Protein AF-A0A2J8MJU6-F1 (afdb_monomer_lite)

pLDDT: mean 70.84, std 15.96, range [36.28, 94.56]

Radius of gyration: 21.39 Å; chains: 1; bounding box: 43×56×55 Å

Structure (mmCIF, N/CA/C/O backbone):
data_AF-A0A2J8MJU6-F1
#
_entry.id   AF-A0A2J8MJU6-F1
#
loop_
_atom_site.group_PDB
_atom_site.id
_atom_site.type_symbol
_atom_site.label_atom_id
_atom_site.label_alt_id
_atom_site.label_comp_id
_atom_site.label_asym_id
_atom_site.label_entity_id
_atom_site.label_seq_id
_atom_site.pdbx_PDB_ins_code
_atom_site.Cartn_x
_atom_site.Cartn_y
_atom_site.Cartn_z
_atom_site.occupancy
_atom_site.B_iso_or_equiv
_atom_site.auth_seq_id
_atom_site.auth_comp_id
_atom_site.auth_asym_id
_atom_site.auth_atom_id
_atom_site.pdbx_PDB_model_num
ATOM 1 N N . MET A 1 1 ? -19.874 43.495 10.598 1.00 48.12 1 MET A N 1
ATOM 2 C CA . MET A 1 1 ? -19.156 42.329 11.154 1.00 48.12 1 MET A CA 1
ATOM 3 C C . MET A 1 1 ? -20.142 41.296 11.714 1.00 48.12 1 MET A C 1
ATOM 5 O O . MET A 1 1 ? -19.856 40.698 12.728 1.00 48.12 1 MET A O 1
ATOM 9 N N . ALA A 1 2 ? -21.301 41.103 11.069 1.00 50.81 2 ALA A N 1
ATOM 10 C CA . ALA A 1 2 ? -22.334 40.151 11.506 1.00 50.81 2 ALA A CA 1
ATOM 11 C C . ALA A 1 2 ? -22.691 39.130 10.406 1.00 50.81 2 ALA A C 1
ATOM 13 O O . ALA A 1 2 ? -23.492 38.241 10.630 1.00 50.81 2 ALA A O 1
ATOM 14 N N . LEU A 1 3 ? -22.074 39.250 9.221 1.00 43.31 3 LEU A N 1
ATOM 15 C CA . LEU A 1 3 ? -22.291 38.355 8.076 1.00 43.31 3 LEU A CA 1
ATOM 16 C C . LEU A 1 3 ? -21.221 37.252 7.948 1.00 43.31 3 LEU A C 1
ATOM 18 O O . LEU A 1 3 ? -21.239 36.502 6.985 1.00 43.31 3 LEU A O 1
ATOM 22 N N . PHE A 1 4 ? -20.269 37.184 8.888 1.00 48.53 4 PHE A N 1
ATOM 23 C CA . PHE A 1 4 ? -19.190 36.182 8.900 1.00 48.53 4 PHE A CA 1
ATOM 24 C C . PHE A 1 4 ? -19.371 35.104 9.981 1.00 48.53 4 PHE A C 1
ATOM 26 O O . PHE A 1 4 ? -18.695 34.083 9.922 1.00 48.53 4 PHE A O 1
ATOM 33 N N . GLU A 1 5 ? -20.268 35.308 10.953 1.00 48.75 5 GLU A N 1
ATOM 34 C CA . GLU A 1 5 ? -20.547 34.308 11.996 1.00 48.75 5 GLU A CA 1
ATOM 35 C C . GLU A 1 5 ? -21.596 33.274 11.553 1.00 48.75 5 GLU A C 1
ATOM 37 O O . GLU A 1 5 ? -21.477 32.116 11.934 1.00 48.75 5 GLU A O 1
ATOM 42 N N . GLU A 1 6 ? -22.545 33.627 10.675 1.00 47.84 6 GLU A N 1
ATOM 43 C CA . GLU A 1 6 ? -23.557 32.670 10.179 1.00 47.84 6 GLU A CA 1
ATOM 44 C C . GLU A 1 6 ? -23.009 31.635 9.174 1.00 47.84 6 GLU A C 1
ATOM 46 O O . GLU A 1 6 ? -23.563 30.544 9.048 1.00 47.84 6 GLU A O 1
ATOM 51 N N . GLU A 1 7 ? -21.891 31.905 8.489 1.00 50.62 7 GLU A N 1
ATOM 52 C CA . GLU A 1 7 ? -21.306 30.927 7.552 1.00 50.62 7 GLU A CA 1
ATOM 53 C C . GLU A 1 7 ? -20.513 29.821 8.279 1.00 50.62 7 GLU A C 1
ATOM 55 O O . GLU A 1 7 ? -20.363 28.709 7.769 1.00 50.62 7 GLU A O 1
ATOM 60 N N . MET A 1 8 ? -20.058 30.076 9.512 1.00 49.38 8 MET A N 1
ATOM 61 C CA . MET A 1 8 ? -19.239 29.128 10.279 1.00 49.38 8 MET A CA 1
ATOM 62 C C . MET A 1 8 ? -20.047 27.946 10.836 1.00 49.38 8 MET A C 1
ATOM 64 O O . MET A 1 8 ? -19.495 26.862 11.027 1.00 49.38 8 MET A O 1
ATOM 68 N N . ASP A 1 9 ? -21.357 28.126 11.022 1.00 47.75 9 ASP A N 1
ATOM 69 C CA . ASP A 1 9 ? -22.283 27.069 11.450 1.00 47.75 9 ASP A CA 1
ATOM 70 C C . ASP A 1 9 ? -22.683 26.120 10.301 1.00 47.75 9 ASP A C 1
ATOM 72 O O . ASP A 1 9 ? -23.177 25.015 10.530 1.00 47.75 9 ASP A O 1
ATOM 76 N N . THR A 1 10 ? -22.415 26.496 9.044 1.00 51.66 10 THR A N 1
ATOM 77 C CA . THR A 1 10 ? -22.889 25.745 7.866 1.00 51.66 10 THR A CA 1
ATOM 78 C C . THR A 1 10 ? -21.912 24.649 7.409 1.00 51.66 10 THR A C 1
ATOM 80 O O . THR A 1 10 ? -22.289 23.759 6.645 1.00 51.66 10 THR A O 1
ATOM 83 N N . SER A 1 11 ? -20.668 24.619 7.907 1.00 51.12 11 SER A N 1
ATOM 84 C CA . SER A 1 11 ? -19.671 23.616 7.491 1.00 51.12 11 SER A CA 1
ATOM 85 C C . SER A 1 11 ? -19.048 22.792 8.635 1.00 51.12 11 SER A C 1
ATOM 87 O O . SER A 1 11 ? -17.819 22.686 8.709 1.00 51.12 11 SER A O 1
ATOM 89 N N . PRO A 1 12 ? -19.840 22.110 9.490 1.00 54.78 12 PRO A N 1
ATOM 90 C CA . PRO A 1 12 ? -19.310 21.202 10.521 1.00 54.78 12 PRO A CA 1
ATOM 91 C C . PRO A 1 12 ? -18.475 20.051 9.926 1.00 54.78 12 PRO A C 1
ATOM 93 O O . PRO A 1 12 ? -17.580 19.499 10.575 1.00 54.78 12 PRO A O 1
ATOM 96 N N . MET A 1 13 ? -18.727 19.718 8.655 1.00 57.03 13 MET A N 1
ATOM 97 C CA . MET A 1 13 ? -17.989 18.708 7.900 1.00 57.03 13 MET A CA 1
ATOM 98 C C . MET A 1 13 ? -16.551 19.150 7.591 1.00 57.03 13 MET A C 1
ATOM 100 O O . MET A 1 13 ? -15.635 18.340 7.695 1.00 57.03 13 MET A O 1
ATOM 104 N N . VAL A 1 14 ? -16.324 20.429 7.275 1.00 57.41 14 VAL A N 1
ATOM 105 C CA . VAL A 1 14 ? -14.986 20.941 6.928 1.00 57.41 14 VAL A CA 1
ATOM 106 C C . VAL A 1 14 ? -14.124 21.073 8.180 1.00 57.41 14 VAL A C 1
ATOM 108 O O . VAL A 1 14 ? -12.959 20.689 8.153 1.00 57.41 14 VAL A O 1
ATOM 111 N N . SER A 1 15 ? -14.703 21.496 9.306 1.00 56.75 15 SER A N 1
ATOM 112 C CA . SER A 1 15 ? -14.003 21.558 10.595 1.00 56.75 15 SER A CA 1
ATOM 113 C C . SER A 1 15 ? -13.612 20.170 11.106 1.00 56.75 15 SER A C 1
ATOM 115 O O . SER A 1 15 ? -12.486 19.983 11.550 1.00 56.75 15 SER A O 1
ATOM 117 N N . SER A 1 16 ? -14.481 19.164 10.962 1.00 61.88 16 SER A N 1
ATOM 118 C CA . SER A 1 16 ? -14.159 17.775 11.333 1.00 61.88 16 SER A CA 1
ATOM 119 C C . SER A 1 16 ? -13.069 17.167 10.444 1.00 61.88 16 SER A C 1
ATOM 121 O O . SER A 1 16 ? -12.217 16.423 10.929 1.00 61.88 16 SER A O 1
ATOM 123 N N . LEU A 1 17 ? -13.058 17.507 9.150 1.00 60.28 17 LEU A N 1
ATOM 124 C CA . LEU A 1 17 ? -12.008 17.089 8.220 1.00 60.28 17 LEU A CA 1
ATOM 125 C C . LEU A 1 17 ? -10.686 17.810 8.492 1.00 60.28 17 LEU A C 1
ATOM 127 O O . LEU A 1 17 ? -9.650 17.156 8.507 1.00 60.28 17 LEU A O 1
ATOM 131 N N . LEU A 1 18 ? -10.709 19.117 8.767 1.00 64.12 18 LEU A N 1
ATOM 132 C CA . LEU A 1 18 ? -9.526 19.895 9.142 1.00 64.12 18 LEU A CA 1
ATOM 133 C C . LEU A 1 18 ? -8.959 19.452 10.490 1.00 64.12 18 LEU A C 1
ATOM 135 O O . LEU A 1 18 ? -7.751 19.303 10.603 1.00 64.12 18 LEU A O 1
ATOM 139 N N . SER A 1 19 ? -9.796 19.170 11.491 1.00 64.19 19 SER A N 1
ATOM 140 C CA . SER A 1 19 ? -9.352 18.584 12.760 1.00 64.19 19 SER A CA 1
ATOM 141 C C . SER A 1 19 ? -8.827 17.157 12.585 1.00 64.19 19 SER A C 1
ATOM 143 O O . SER A 1 19 ? -7.854 16.796 13.243 1.00 64.19 19 SER A O 1
ATOM 145 N N . GLY A 1 20 ? -9.418 16.360 11.685 1.00 63.16 20 GLY A N 1
ATOM 146 C CA . GLY A 1 20 ? -8.935 15.021 11.331 1.00 63.16 20 GLY A CA 1
ATOM 147 C C . GLY A 1 20 ? -7.604 15.033 10.571 1.00 63.16 20 GLY A C 1
ATOM 148 O O . GLY A 1 20 ? -6.758 14.179 10.811 1.00 63.16 20 GLY A O 1
ATOM 149 N N . LEU A 1 21 ? -7.392 16.033 9.713 1.00 63.22 21 LEU A N 1
ATOM 150 C CA . LEU A 1 21 ? -6.124 16.304 9.032 1.00 63.22 21 LEU A CA 1
ATOM 151 C C . LEU A 1 21 ? -5.071 16.858 10.002 1.00 63.22 21 LEU A C 1
ATOM 153 O O . LEU A 1 21 ? -3.920 16.442 9.955 1.00 63.22 21 LEU A O 1
ATOM 157 N N . ALA A 1 22 ? -5.460 17.764 10.902 1.00 65.38 22 ALA A N 1
ATOM 158 C CA . ALA A 1 22 ? -4.567 18.370 11.889 1.00 65.38 22 ALA A CA 1
ATOM 159 C C . ALA A 1 22 ? -4.108 17.375 12.966 1.00 65.38 22 ALA A C 1
ATOM 161 O O . ALA A 1 22 ? -3.005 17.512 13.484 1.00 65.38 22 ALA A O 1
ATOM 162 N N . ASN A 1 23 ? -4.926 16.366 13.286 1.00 65.12 23 ASN A N 1
ATOM 163 C CA . ASN A 1 23 ? -4.555 15.263 14.178 1.00 65.12 23 ASN A CA 1
ATOM 164 C C . ASN A 1 23 ? -4.034 14.023 13.438 1.00 65.12 23 ASN A C 1
ATOM 166 O O . ASN A 1 23 ? -3.917 12.972 14.057 1.00 65.12 23 ASN A O 1
ATOM 170 N N . TYR A 1 24 ? -3.723 14.093 12.142 1.00 65.31 24 TYR A N 1
ATOM 171 C CA . TYR A 1 24 ? -3.151 12.951 11.432 1.00 65.31 24 TYR A CA 1
ATOM 172 C C . TYR A 1 24 ? -1.766 12.609 12.004 1.00 65.31 24 TYR A C 1
ATOM 174 O O . TYR A 1 24 ? -0.820 13.386 11.871 1.00 65.31 24 TYR A O 1
ATOM 182 N N . THR A 1 25 ? -1.642 11.439 12.633 1.00 68.38 25 THR A N 1
ATOM 183 C CA . THR A 1 25 ? -0.363 10.917 13.125 1.00 68.38 25 THR A CA 1
ATOM 184 C C . THR A 1 25 ? -0.047 9.598 12.432 1.00 68.38 25 THR A C 1
ATOM 186 O O . THR A 1 25 ? -0.901 8.724 12.310 1.00 68.38 25 THR A O 1
ATOM 189 N N . ASN A 1 26 ? 1.187 9.466 11.951 1.00 68.50 26 ASN A N 1
ATOM 190 C CA . ASN A 1 26 ? 1.702 8.254 11.304 1.00 68.50 26 ASN A CA 1
ATOM 191 C C . ASN A 1 26 ? 2.610 7.446 12.247 1.00 68.50 26 ASN A C 1
ATOM 193 O O . ASN A 1 26 ? 3.241 6.479 11.832 1.00 68.50 26 ASN A O 1
ATOM 197 N N . LEU A 1 27 ? 2.755 7.887 13.5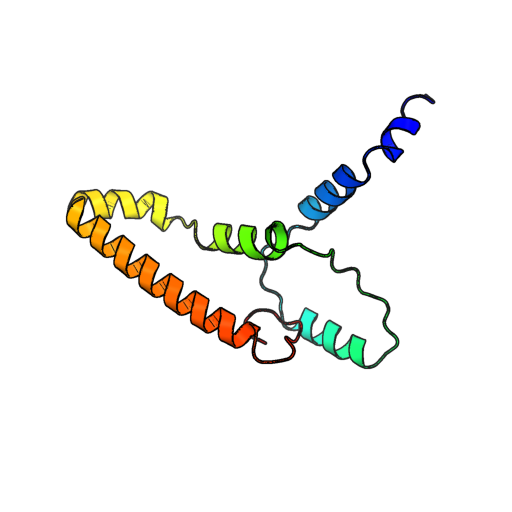01 1.00 74.12 27 LEU A N 1
ATOM 198 C CA . LEU A 1 27 ? 3.650 7.235 14.447 1.00 74.12 27 LEU A CA 1
ATOM 199 C C . LEU A 1 27 ? 3.038 5.924 14.956 1.00 74.12 27 LEU A C 1
ATOM 201 O O . LEU A 1 27 ? 1.830 5.866 15.191 1.00 74.12 27 LEU A O 1
ATOM 205 N N . PRO A 1 28 ? 3.863 4.881 15.153 1.00 64.81 28 PRO A N 1
ATOM 206 C CA . PRO A 1 28 ? 3.404 3.645 15.761 1.00 64.81 28 PRO A CA 1
ATOM 207 C C . PRO A 1 28 ? 2.909 3.919 17.181 1.00 64.81 28 PRO A C 1
ATOM 209 O O . PRO A 1 28 ? 3.580 4.612 17.950 1.00 64.81 28 PRO A O 1
ATOM 212 N N . GLN A 1 29 ? 1.743 3.360 17.508 1.00 65.62 29 GLN A N 1
ATOM 213 C CA . GLN A 1 29 ? 1.208 3.451 18.859 1.00 65.62 29 GLN A CA 1
ATOM 214 C C . GLN A 1 29 ? 2.053 2.605 19.818 1.00 65.62 29 GLN A C 1
ATOM 216 O O . GLN A 1 29 ? 2.455 1.492 19.475 1.00 65.62 29 GLN A O 1
ATOM 221 N N . GLY A 1 30 ? 2.394 3.171 20.977 1.00 65.56 30 GLY A N 1
ATOM 222 C CA . GLY A 1 30 ? 3.419 2.640 21.884 1.00 65.56 30 GLY A CA 1
ATOM 223 C C . GLY A 1 30 ? 2.890 2.155 23.235 1.00 65.56 30 GLY A C 1
ATOM 224 O O . GLY A 1 30 ? 1.710 2.280 23.551 1.00 65.56 30 GLY A O 1
ATOM 225 N N . SER A 1 31 ? 3.798 1.666 24.086 1.00 58.56 31 SER A N 1
ATOM 226 C CA . SER A 1 31 ? 3.485 1.143 25.429 1.00 58.56 31 SER A CA 1
ATOM 227 C C . SER A 1 31 ? 2.730 2.130 26.327 1.00 58.56 31 SER A C 1
ATOM 229 O O . SER A 1 31 ? 1.914 1.716 27.142 1.00 58.56 31 SER A O 1
ATOM 231 N N . ARG A 1 32 ? 2.950 3.440 26.144 1.00 62.12 32 ARG A N 1
ATOM 232 C CA . ARG A 1 32 ? 2.254 4.496 26.897 1.00 62.12 32 ARG A CA 1
ATOM 233 C C . ARG A 1 32 ? 0.754 4.538 26.605 1.00 62.12 32 ARG A C 1
ATOM 235 O O . ARG A 1 32 ? -0.023 4.762 27.522 1.00 62.12 32 ARG A O 1
ATOM 242 N N . GLU A 1 33 ? 0.355 4.303 25.357 1.00 67.06 33 GLU A N 1
ATOM 243 C CA . GLU A 1 33 ? -1.060 4.281 24.965 1.00 67.06 33 GLU A CA 1
ATOM 244 C C . GLU A 1 33 ? -1.742 2.987 25.424 1.00 67.06 33 GLU A C 1
ATOM 246 O O . GLU A 1 33 ? -2.913 3.016 25.798 1.00 67.06 33 GLU A O 1
ATOM 251 N N . HIS A 1 34 ? -0.988 1.882 25.481 1.00 61.69 34 HIS A N 1
ATOM 252 C CA . HIS A 1 34 ? -1.446 0.621 26.068 1.00 61.69 34 HIS A CA 1
ATOM 253 C C . HIS A 1 34 ? -1.659 0.730 27.583 1.00 61.69 34 HIS A C 1
ATOM 255 O O . HIS A 1 34 ? -2.697 0.304 28.084 1.00 61.69 34 HIS A O 1
ATOM 261 N N . GLU A 1 35 ? -0.737 1.366 28.316 1.00 61.03 35 GLU A N 1
ATOM 262 C CA . GLU A 1 35 ? -0.913 1.665 29.747 1.00 61.03 35 GLU A CA 1
ATOM 263 C C . GLU A 1 35 ? -2.101 2.606 30.009 1.00 61.03 35 GLU A C 1
ATOM 265 O O . GLU A 1 35 ? -2.865 2.390 30.950 1.00 61.03 35 GLU A O 1
ATOM 270 N N . GLU A 1 36 ? -2.302 3.638 29.181 1.00 65.12 36 GLU A N 1
ATOM 271 C CA . GLU A 1 36 ? -3.446 4.551 29.318 1.00 65.12 36 GLU A CA 1
ATOM 272 C C . GLU A 1 36 ? -4.789 3.873 29.006 1.00 65.12 36 GLU A C 1
ATOM 274 O O . GLU A 1 36 ? -5.790 4.180 29.663 1.00 65.12 36 GLU A O 1
ATOM 279 N N . ALA A 1 37 ? -4.822 2.939 28.051 1.00 63.09 37 ALA A N 1
ATOM 280 C CA . ALA A 1 37 ? -6.009 2.153 27.731 1.00 63.09 37 ALA A CA 1
ATOM 281 C C . ALA A 1 37 ? -6.358 1.147 28.839 1.00 63.09 37 ALA A C 1
ATOM 283 O O . ALA A 1 37 ? -7.514 1.096 29.259 1.00 63.09 37 ALA A O 1
ATOM 284 N N . GLU A 1 38 ? -5.366 0.423 29.366 1.00 60.19 38 GLU A N 1
ATOM 285 C CA . GLU A 1 38 ? -5.541 -0.538 30.464 1.00 60.19 38 GLU A CA 1
ATOM 286 C C . GLU A 1 38 ? -5.985 0.164 31.765 1.00 60.19 38 GLU A C 1
ATOM 288 O O . GLU A 1 38 ? -6.898 -0.290 32.457 1.00 60.19 38 GLU A O 1
ATOM 293 N N . ASN A 1 39 ? -5.433 1.348 32.064 1.00 59.66 39 ASN A N 1
ATOM 294 C CA . ASN A 1 39 ? -5.824 2.156 33.225 1.00 59.66 39 ASN A CA 1
ATOM 295 C C . ASN A 1 39 ? -7.261 2.722 33.109 1.00 59.66 39 ASN A C 1
ATOM 297 O O . ASN A 1 39 ? -7.951 2.898 34.117 1.00 59.66 39 ASN A O 1
ATOM 301 N N . ASN A 1 40 ? -7.758 2.982 31.890 1.00 56.41 40 ASN A N 1
ATOM 302 C CA . ASN A 1 40 ? -9.128 3.473 31.666 1.00 56.41 40 ASN A CA 1
ATOM 303 C C . ASN A 1 40 ? -10.197 2.379 31.862 1.00 56.41 40 ASN A C 1
ATOM 305 O O . ASN A 1 40 ? -11.348 2.693 32.177 1.00 56.41 40 ASN A O 1
ATOM 309 N N . GLU A 1 41 ? -9.841 1.096 31.733 1.00 53.88 41 GLU A N 1
ATOM 310 C CA . GLU A 1 41 ? -10.764 -0.017 31.998 1.00 53.88 41 GLU A CA 1
ATOM 311 C C . GLU A 1 41 ? -11.088 -0.185 33.497 1.00 53.88 41 GLU A C 1
ATOM 313 O O . GLU A 1 41 ? -12.176 -0.655 33.840 1.00 53.88 41 GLU A O 1
ATOM 318 N N . GLY A 1 42 ? -10.216 0.285 34.400 1.00 47.25 42 GLY A N 1
ATOM 319 C CA . GLY A 1 42 ? -10.403 0.215 35.858 1.00 47.25 42 GLY A CA 1
ATOM 320 C C . GLY A 1 42 ? -11.192 1.371 36.497 1.00 47.25 42 GLY A C 1
ATOM 321 O O . GLY A 1 42 ? -11.625 1.259 37.646 1.00 47.25 42 GLY A O 1
ATOM 322 N N . GLY A 1 43 ? -11.424 2.484 35.790 1.00 41.97 43 GLY A N 1
ATOM 323 C CA . GLY A 1 43 ? -12.009 3.694 36.378 1.00 41.97 43 GLY A CA 1
ATOM 324 C C . GLY A 1 43 ? -12.874 4.493 35.407 1.00 41.97 43 GLY A C 1
ATOM 325 O O . GLY A 1 43 ? -12.359 5.120 34.495 1.00 41.97 43 GLY A O 1
ATOM 326 N N . LYS A 1 44 ? -14.198 4.504 35.647 1.00 41.69 44 LYS A N 1
ATOM 327 C CA . LYS A 1 44 ? -15.229 5.392 35.055 1.00 41.69 44 LYS A CA 1
ATOM 328 C C . LYS A 1 44 ? -14.813 6.116 33.759 1.00 41.69 44 LYS A C 1
ATOM 330 O O . LYS A 1 44 ? -14.377 7.264 33.785 1.00 41.69 44 LYS A O 1
ATOM 335 N N . LYS A 1 45 ? -15.088 5.443 32.640 1.00 39.78 45 LYS A N 1
ATOM 336 C CA . 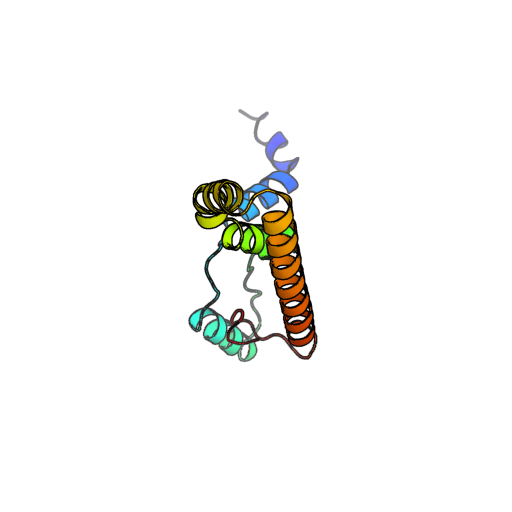LYS A 1 45 ? -15.036 5.903 31.244 1.00 39.78 45 LYS A CA 1
ATOM 337 C C . LYS A 1 45 ? -15.348 7.401 31.085 1.00 39.78 45 LYS A C 1
ATOM 339 O O . LYS A 1 45 ? -16.510 7.795 30.977 1.00 39.78 45 LYS A O 1
ATOM 344 N N . LYS A 1 46 ? -14.312 8.234 30.985 1.00 36.28 46 LYS A N 1
ATOM 345 C CA . LYS A 1 46 ? -14.372 9.408 30.107 1.00 36.28 46 LYS A CA 1
ATOM 346 C C . LYS A 1 46 ? -13.944 8.890 28.740 1.00 36.28 46 LYS A C 1
ATOM 348 O O . LYS A 1 46 ? -12.838 8.359 28.664 1.00 36.28 46 LYS A O 1
ATOM 353 N N . PRO A 1 47 ? -14.778 8.977 27.689 1.00 38.56 47 PRO A N 1
ATOM 354 C CA . PRO A 1 47 ? -14.337 8.586 26.364 1.00 38.56 47 PRO A CA 1
ATOM 355 C C . PRO A 1 47 ? -13.175 9.511 26.021 1.00 38.56 47 PRO A C 1
ATOM 357 O O . PRO A 1 47 ? -13.376 10.707 25.806 1.00 38.56 47 PRO A O 1
ATOM 360 N N . VAL A 1 48 ? -11.954 8.979 26.047 1.00 44.78 48 VAL A N 1
ATOM 361 C CA . VAL A 1 48 ? -10.832 9.640 25.400 1.00 44.78 48 VAL A CA 1
ATOM 362 C C . VAL A 1 48 ? -11.292 9.768 23.959 1.00 44.78 48 VAL A C 1
ATOM 364 O O . VAL A 1 48 ? -11.490 8.767 23.269 1.00 44.78 48 VAL A O 1
ATOM 367 N N . GLN A 1 49 ? -11.597 10.997 23.549 1.00 40.72 49 GLN A N 1
ATOM 368 C CA . GLN A 1 49 ? -11.865 11.339 22.164 1.00 40.72 49 GLN A CA 1
ATOM 369 C C . GLN A 1 49 ? -10.539 11.200 21.415 1.00 40.72 49 GLN A C 1
ATOM 371 O O . GLN A 1 49 ? -9.967 12.186 20.966 1.00 40.72 49 GLN A O 1
ATOM 376 N N . ALA A 1 50 ? -10.021 9.975 21.296 1.00 50.19 50 ALA A N 1
ATOM 377 C CA . ALA A 1 50 ? -9.183 9.658 20.164 1.00 50.19 50 ALA A CA 1
ATOM 378 C C . ALA A 1 50 ? -10.070 9.997 18.959 1.00 50.19 50 ALA A C 1
ATOM 380 O O . ALA A 1 50 ? -11.174 9.437 18.856 1.00 50.19 50 ALA A O 1
ATOM 381 N N . PRO A 1 51 ? -9.703 10.998 18.138 1.00 53.22 51 PRO A N 1
ATOM 382 C CA . PRO A 1 51 ? -10.502 11.354 16.981 1.00 53.22 51 PRO A CA 1
ATOM 383 C C . PRO A 1 51 ? -10.745 10.054 16.230 1.00 53.22 51 PRO A C 1
ATOM 385 O O . PRO A 1 51 ? -9.804 9.294 16.009 1.00 53.22 51 PRO A O 1
ATOM 388 N N . ARG A 1 52 ? -12.014 9.739 15.948 1.00 55.84 52 ARG A N 1
ATOM 389 C CA . ARG A 1 52 ? -12.402 8.512 15.245 1.00 55.84 52 ARG A CA 1
ATOM 390 C C . ARG A 1 52 ? -11.797 8.578 13.850 1.00 55.84 52 ARG A C 1
ATOM 392 O O . ARG A 1 52 ? -12.448 9.021 12.907 1.00 55.84 52 ARG A O 1
ATOM 399 N N . MET A 1 53 ? -10.530 8.206 13.735 1.00 62.06 53 MET A N 1
ATOM 400 C CA . MET A 1 53 ? -9.828 8.148 12.476 1.00 62.06 53 MET A CA 1
ATOM 401 C C . MET A 1 53 ? -10.501 7.031 11.698 1.00 62.06 53 MET A C 1
ATOM 403 O O . MET A 1 53 ? -10.425 5.860 12.061 1.00 62.06 53 MET A O 1
ATOM 407 N N . GLY A 1 54 ? -11.260 7.404 10.671 1.00 72.31 54 GLY A N 1
ATOM 408 C CA . GLY A 1 54 ? -11.861 6.426 9.775 1.00 72.31 54 GLY A CA 1
ATOM 409 C C . GLY A 1 54 ? -10.778 5.594 9.085 1.00 72.31 54 GLY A C 1
ATOM 410 O O . GLY A 1 54 ? -9.605 5.960 9.075 1.00 72.31 54 GLY A O 1
ATOM 411 N N . THR A 1 55 ? -11.173 4.507 8.429 1.00 76.50 55 THR A N 1
ATOM 412 C CA . THR A 1 55 ? -10.267 3.582 7.724 1.00 76.50 55 THR A CA 1
ATOM 413 C C . THR A 1 55 ? -9.310 4.286 6.752 1.00 76.50 55 THR A C 1
ATOM 415 O O . THR A 1 55 ? -8.164 3.871 6.591 1.00 76.50 55 THR A O 1
ATOM 418 N N . PHE A 1 56 ? -9.753 5.387 6.135 1.00 74.06 56 PHE A N 1
ATOM 419 C CA . PHE A 1 56 ? -8.946 6.151 5.187 1.00 74.06 56 PHE A CA 1
ATOM 420 C C . PHE A 1 56 ? -7.792 6.917 5.859 1.00 74.06 56 PHE A C 1
ATOM 422 O O . PHE A 1 56 ? -6.634 6.725 5.500 1.00 74.06 56 PHE A O 1
ATOM 429 N N . MET A 1 57 ? -8.093 7.747 6.863 1.00 73.81 57 MET A N 1
ATOM 430 C CA . MET A 1 57 ? -7.082 8.550 7.566 1.00 73.81 57 MET A CA 1
ATOM 431 C C . MET A 1 57 ? -6.290 7.732 8.594 1.00 73.81 57 MET A C 1
ATOM 433 O O . MET A 1 57 ? -5.117 7.996 8.791 1.00 73.81 57 MET A O 1
ATOM 437 N N . GLY A 1 58 ? -6.886 6.725 9.231 1.00 73.69 58 GLY A N 1
ATOM 438 C CA . GLY A 1 58 ? -6.224 5.968 10.299 1.00 73.69 58 GLY A CA 1
ATOM 439 C C . GLY A 1 58 ? -5.359 4.802 9.825 1.00 73.69 58 GLY A C 1
ATOM 440 O O . GLY A 1 58 ? -4.429 4.423 10.523 1.00 73.69 58 GLY A O 1
ATOM 441 N N . VAL A 1 59 ? -5.648 4.215 8.654 1.00 80.69 59 VAL A N 1
ATOM 442 C CA . VAL A 1 59 ? -4.986 2.972 8.204 1.00 80.69 59 VAL A CA 1
ATOM 443 C C . VAL A 1 59 ? -4.457 3.083 6.778 1.00 80.69 59 VAL A C 1
ATOM 445 O O . VAL A 1 59 ? -3.289 2.794 6.532 1.00 80.69 59 VAL A O 1
ATOM 448 N N . TYR A 1 60 ? -5.280 3.538 5.830 1.00 81.69 60 TYR A N 1
ATOM 449 C CA . TYR A 1 60 ? -4.897 3.565 4.416 1.00 81.69 60 TYR A CA 1
ATOM 450 C C . TYR A 1 60 ? -3.759 4.548 4.124 1.00 81.69 60 TYR A C 1
ATOM 452 O O . TYR A 1 60 ? -2.735 4.152 3.568 1.00 81.69 60 TYR A O 1
ATOM 460 N N . LEU A 1 61 ? -3.905 5.812 4.533 1.00 82.88 61 LEU A N 1
ATOM 461 C CA . LEU A 1 61 ? -2.855 6.815 4.355 1.00 82.88 61 LEU A CA 1
ATOM 462 C C . LEU A 1 61 ? -1.540 6.432 5.050 1.00 82.88 61 LEU A C 1
ATOM 464 O O . LEU A 1 61 ? -0.500 6.530 4.395 1.00 82.88 61 LEU A O 1
ATOM 468 N N . PRO A 1 62 ? -1.530 5.954 6.314 1.00 81.69 62 PRO A N 1
ATOM 469 C CA . PRO A 1 62 ? -0.273 5.549 6.922 1.00 81.69 62 PRO A CA 1
ATOM 470 C C . PRO A 1 62 ? 0.349 4.309 6.295 1.00 81.69 62 PRO A C 1
ATOM 472 O O . PRO A 1 62 ? 1.568 4.265 6.131 1.00 81.69 62 PRO A O 1
ATOM 475 N N . CYS A 1 63 ? -0.454 3.341 5.852 1.00 84.19 63 CYS A N 1
ATOM 476 C CA . CYS A 1 63 ? 0.059 2.179 5.136 1.00 84.19 63 CYS A CA 1
ATOM 477 C C . CYS A 1 63 ? 0.698 2.579 3.793 1.00 84.19 63 CYS A C 1
ATOM 479 O O . CYS A 1 63 ? 1.823 2.174 3.501 1.00 84.19 63 CYS A O 1
ATOM 481 N N . LEU A 1 64 ? 0.048 3.453 3.016 1.00 82.94 64 LEU A N 1
ATOM 482 C CA . LEU A 1 64 ? 0.611 3.978 1.769 1.00 82.94 64 LEU A CA 1
ATOM 483 C C . LEU A 1 64 ? 1.914 4.746 1.992 1.00 82.94 64 LEU A C 1
ATOM 485 O O . LEU A 1 64 ? 2.875 4.537 1.254 1.00 82.94 64 LEU A O 1
ATOM 489 N N . GLN A 1 65 ? 1.959 5.617 3.001 1.00 83.88 65 GLN A N 1
ATOM 490 C CA . GLN A 1 65 ? 3.148 6.412 3.302 1.00 83.88 65 GLN A CA 1
ATOM 491 C C . GLN A 1 65 ? 4.347 5.533 3.691 1.00 83.88 65 GLN A C 1
ATOM 493 O O . GLN A 1 65 ? 5.473 5.850 3.319 1.00 83.88 65 GLN A O 1
ATOM 498 N N . ASN A 1 66 ? 4.115 4.412 4.380 1.00 82.81 66 ASN A N 1
ATOM 499 C CA . ASN A 1 66 ? 5.176 3.462 4.726 1.00 82.81 66 ASN A CA 1
ATOM 500 C C . ASN A 1 66 ? 5.629 2.598 3.533 1.00 82.81 66 ASN A C 1
ATOM 502 O O . ASN A 1 66 ? 6.796 2.216 3.467 1.00 82.81 66 ASN A O 1
ATOM 506 N N . ILE A 1 67 ? 4.744 2.303 2.573 1.00 86.62 67 ILE A N 1
ATOM 507 C CA . ILE A 1 67 ? 5.084 1.517 1.372 1.00 86.62 67 ILE A CA 1
ATOM 508 C C . ILE A 1 67 ? 5.807 2.373 0.320 1.00 86.62 67 ILE A C 1
ATOM 510 O O . ILE A 1 67 ? 6.744 1.897 -0.330 1.00 86.62 67 ILE A O 1
ATOM 514 N N . PHE A 1 68 ? 5.404 3.634 0.136 1.00 83.12 68 PHE A N 1
ATOM 515 C CA . PHE A 1 68 ? 6.043 4.554 -0.805 1.00 83.12 68 PHE A CA 1
ATOM 516 C C . PHE A 1 68 ? 7.401 5.039 -0.281 1.00 83.12 68 PHE A C 1
ATOM 518 O O . PHE A 1 68 ? 7.552 6.144 0.230 1.00 83.12 68 PHE A O 1
ATOM 525 N N . GLY A 1 69 ? 8.415 4.188 -0.431 1.00 83.00 69 GLY A N 1
ATOM 526 C CA . GLY A 1 69 ? 9.785 4.472 -0.023 1.00 83.00 69 GLY A CA 1
ATOM 527 C C . GLY A 1 69 ? 10.680 5.018 -1.138 1.00 83.00 69 GLY A C 1
ATOM 528 O O . GLY A 1 69 ? 10.394 4.934 -2.333 1.00 83.00 69 GLY A O 1
ATOM 529 N N . VAL A 1 70 ? 11.865 5.474 -0.728 1.00 82.75 70 VAL A N 1
ATOM 530 C CA . VAL A 1 70 ? 12.970 5.911 -1.606 1.00 82.75 70 VAL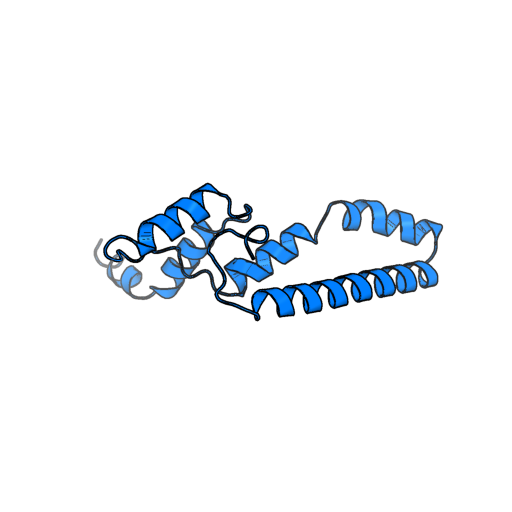 A CA 1
ATOM 531 C C . VAL A 1 70 ? 13.385 4.849 -2.642 1.00 82.75 70 VAL A C 1
ATOM 533 O O . VAL A 1 70 ? 13.888 5.166 -3.720 1.00 82.75 70 VAL A O 1
ATOM 536 N N . ILE A 1 71 ? 13.132 3.573 -2.337 1.00 81.44 71 ILE A N 1
ATOM 537 C CA . ILE A 1 71 ? 13.475 2.419 -3.173 1.00 81.44 71 ILE A CA 1
ATOM 538 C C . ILE A 1 71 ? 12.677 2.432 -4.489 1.00 81.44 71 ILE A C 1
ATOM 540 O O . ILE A 1 71 ? 13.242 2.14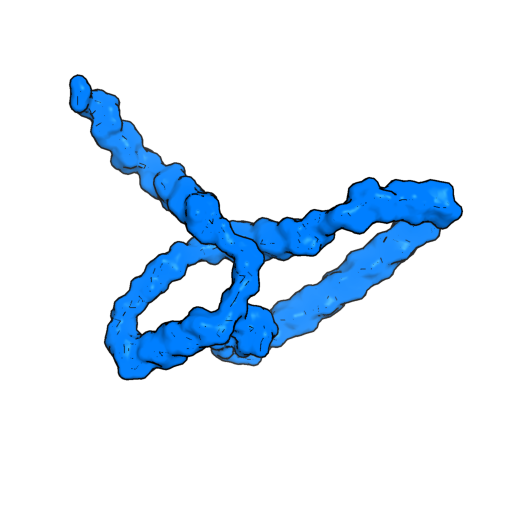1 -5.543 1.00 81.44 71 ILE A O 1
ATOM 544 N N . LEU A 1 72 ? 11.402 2.840 -4.468 1.00 81.00 72 LEU A N 1
ATOM 545 C CA . LEU A 1 72 ? 10.576 2.915 -5.680 1.00 81.00 72 LEU A CA 1
ATOM 546 C C . LEU A 1 72 ? 11.104 3.959 -6.675 1.00 81.00 72 LEU A C 1
ATOM 548 O O . LEU A 1 72 ? 11.079 3.724 -7.879 1.00 81.00 72 LEU A O 1
ATOM 552 N N . PHE A 1 73 ? 11.634 5.079 -6.180 1.00 77.69 73 PHE A N 1
ATOM 553 C CA . PHE A 1 73 ? 12.120 6.169 -7.028 1.00 77.69 73 PHE A CA 1
ATOM 554 C C . PHE A 1 73 ? 13.549 5.953 -7.538 1.00 77.69 73 PHE A C 1
ATOM 556 O O . PHE A 1 73 ? 13.830 6.230 -8.703 1.00 77.69 73 PHE A O 1
ATOM 563 N N . LEU A 1 74 ? 14.458 5.455 -6.691 1.00 83.06 74 LEU A N 1
ATOM 564 C CA . LEU A 1 74 ? 15.881 5.357 -7.043 1.00 83.06 74 LEU A CA 1
ATOM 565 C C . LEU A 1 74 ? 16.311 3.966 -7.514 1.00 83.06 74 LEU A C 1
ATOM 567 O O . LEU A 1 74 ? 17.243 3.855 -8.307 1.00 83.06 74 LEU A O 1
ATOM 571 N N . ARG A 1 75 ? 15.686 2.893 -7.019 1.00 84.06 75 ARG A N 1
ATOM 572 C CA . ARG A 1 75 ? 16.125 1.521 -7.317 1.00 84.06 75 ARG A CA 1
ATOM 573 C C . ARG A 1 75 ? 15.304 0.856 -8.404 1.00 84.06 75 ARG A C 1
ATOM 575 O O . ARG A 1 75 ? 15.888 0.098 -9.170 1.00 84.06 75 ARG A O 1
ATOM 582 N N . LEU A 1 76 ? 14.007 1.144 -8.512 1.00 82.06 76 LEU A N 1
ATOM 583 C CA . LEU A 1 76 ? 13.160 0.508 -9.525 1.00 82.06 76 LEU A CA 1
ATOM 584 C C . LEU A 1 76 ? 13.656 0.812 -10.947 1.00 82.06 76 LEU A C 1
ATOM 586 O O . LEU A 1 76 ? 13.787 -0.098 -11.755 1.00 82.06 76 LEU A O 1
ATOM 590 N N . THR A 1 77 ? 14.005 2.067 -11.236 1.00 85.25 77 THR A N 1
ATOM 591 C CA . THR A 1 77 ? 14.531 2.487 -12.547 1.00 85.25 77 THR A CA 1
ATOM 592 C C . THR A 1 77 ? 15.868 1.827 -12.876 1.00 85.25 77 THR A C 1
ATOM 594 O O . THR A 1 77 ? 16.067 1.371 -14.000 1.00 85.25 77 THR A O 1
ATOM 597 N N . TRP A 1 78 ? 16.763 1.710 -11.892 1.00 87.75 78 TRP A N 1
ATOM 598 C CA . TRP A 1 78 ? 18.048 1.030 -12.059 1.00 87.75 78 TRP A CA 1
ATOM 599 C C . TRP A 1 78 ? 17.884 -0.482 -12.275 1.00 87.75 78 TRP A C 1
ATOM 601 O O . TRP A 1 78 ? 18.499 -1.039 -13.180 1.00 87.75 78 TRP A O 1
ATOM 611 N N . VAL A 1 79 ? 17.014 -1.141 -11.501 1.00 85.75 79 VAL A N 1
ATOM 612 C CA . VAL A 1 79 ? 16.708 -2.574 -11.656 1.00 85.75 79 VAL A CA 1
ATOM 613 C C . VAL A 1 79 ? 16.082 -2.852 -13.022 1.00 85.75 79 VAL A C 1
ATOM 615 O O . VAL A 1 79 ? 16.547 -3.746 -13.721 1.00 85.75 79 VAL A O 1
ATOM 618 N N . VAL A 1 80 ? 15.104 -2.046 -13.448 1.00 89.38 80 VAL A N 1
ATOM 619 C CA . VAL A 1 80 ? 14.474 -2.173 -14.774 1.00 89.38 80 VAL A CA 1
ATOM 620 C C . VAL A 1 80 ? 15.482 -1.938 -15.900 1.00 89.38 80 VAL A C 1
ATOM 622 O O . VAL A 1 80 ? 15.409 -2.610 -16.927 1.00 89.38 80 VAL A O 1
ATOM 625 N N . GLY A 1 81 ? 16.447 -1.035 -15.704 1.00 88.06 81 GLY A N 1
ATOM 626 C CA . GLY A 1 81 ? 17.510 -0.765 -16.672 1.00 88.06 81 GLY A CA 1
ATOM 627 C C . GLY A 1 81 ? 18.493 -1.924 -16.869 1.00 88.06 81 GLY A C 1
ATOM 628 O O . GLY A 1 81 ? 18.980 -2.105 -17.981 1.00 88.06 81 GLY A O 1
ATOM 629 N N . ILE A 1 82 ? 18.772 -2.714 -15.825 1.00 89.62 82 ILE A N 1
ATOM 630 C CA . ILE A 1 82 ? 19.724 -3.839 -15.887 1.00 89.62 82 ILE A CA 1
ATOM 631 C C . ILE A 1 82 ? 19.033 -5.176 -16.196 1.00 89.62 82 ILE A C 1
ATOM 633 O O . ILE A 1 82 ? 19.531 -5.931 -17.024 1.00 89.62 82 ILE A O 1
ATOM 637 N N . ALA A 1 83 ? 17.896 -5.472 -15.558 1.00 86.12 83 ALA A N 1
ATOM 638 C CA . ALA A 1 83 ? 17.172 -6.742 -15.707 1.00 86.12 83 ALA A CA 1
ATOM 639 C C . ALA A 1 83 ? 16.175 -6.743 -16.885 1.00 86.12 83 ALA A C 1
ATOM 641 O O . ALA A 1 83 ? 15.694 -7.785 -17.324 1.00 86.12 83 ALA A O 1
ATOM 642 N N . GLY A 1 84 ? 15.836 -5.566 -17.417 1.00 89.19 84 GLY A N 1
ATOM 643 C CA . GLY A 1 84 ? 14.829 -5.422 -18.464 1.00 89.19 84 GLY A CA 1
ATOM 644 C C . GLY A 1 84 ? 13.389 -5.518 -17.946 1.00 89.19 84 GLY A C 1
ATOM 645 O O . GLY A 1 84 ? 13.117 -5.795 -16.775 1.00 89.19 84 GLY A O 1
ATOM 646 N N . ILE A 1 85 ? 12.431 -5.250 -18.839 1.00 89.19 85 ILE A N 1
ATOM 647 C CA . ILE A 1 85 ? 11.013 -5.061 -18.482 1.00 89.19 85 ILE A CA 1
ATOM 648 C C . ILE A 1 85 ? 10.345 -6.376 -18.061 1.00 89.19 85 ILE A C 1
ATOM 650 O O . ILE A 1 85 ? 9.612 -6.394 -17.076 1.00 89.19 85 ILE A O 1
ATOM 654 N N . MET A 1 86 ? 10.600 -7.472 -18.785 1.00 90.94 86 MET A N 1
ATOM 655 C CA . MET A 1 86 ? 9.940 -8.760 -18.534 1.00 90.94 86 MET A CA 1
ATOM 656 C C . MET A 1 86 ? 10.311 -9.324 -17.158 1.00 90.94 86 MET A C 1
ATOM 658 O O . MET A 1 86 ? 9.439 -9.699 -16.377 1.00 90.94 86 MET A O 1
ATOM 662 N N . GLU A 1 87 ? 11.606 -9.330 -16.837 1.00 90.38 87 GLU A N 1
ATOM 663 C CA . GLU A 1 87 ? 12.102 -9.873 -15.573 1.00 90.38 87 GLU A CA 1
ATOM 664 C C . GLU A 1 87 ? 11.689 -8.990 -14.387 1.00 90.38 87 GLU A C 1
ATOM 666 O O . GLU A 1 87 ? 11.206 -9.484 -13.366 1.00 90.38 87 GLU A O 1
ATOM 671 N N . SER A 1 88 ? 11.764 -7.667 -14.556 1.00 89.38 88 SER A N 1
ATOM 672 C CA . SER A 1 88 ? 11.318 -6.714 -13.534 1.00 89.38 88 SER A CA 1
ATOM 673 C C . SER A 1 88 ? 9.818 -6.815 -13.255 1.00 89.38 88 SER A C 1
ATOM 675 O O . SER A 1 88 ? 9.402 -6.705 -12.102 1.00 89.38 88 SER A O 1
ATOM 677 N N . PHE A 1 89 ? 8.996 -7.069 -14.278 1.00 90.00 89 PHE A N 1
ATOM 678 C CA . PHE A 1 89 ? 7.560 -7.284 -14.106 1.00 90.00 89 PHE A CA 1
ATOM 679 C C . PHE A 1 89 ? 7.272 -8.540 -13.274 1.00 90.00 89 PHE A C 1
ATOM 681 O O . PHE A 1 89 ? 6.508 -8.475 -12.309 1.00 90.00 89 PHE A O 1
ATOM 688 N N . CYS A 1 90 ? 7.934 -9.663 -13.580 1.00 92.62 90 CYS A N 1
ATOM 689 C CA . CYS A 1 90 ? 7.820 -10.888 -12.786 1.00 92.62 90 CYS A CA 1
ATOM 690 C C . CYS A 1 90 ? 8.276 -10.686 -11.331 1.00 92.62 90 CYS A C 1
ATOM 692 O O . CYS A 1 90 ? 7.596 -11.134 -10.408 1.00 92.62 90 CYS A O 1
ATOM 694 N N . MET A 1 91 ? 9.378 -9.966 -11.107 1.00 90.81 91 MET A N 1
ATOM 695 C CA . MET A 1 91 ? 9.883 -9.656 -9.763 1.00 90.81 91 MET A CA 1
ATOM 696 C C . MET A 1 91 ? 8.884 -8.835 -8.938 1.00 90.81 91 MET A C 1
ATOM 698 O O . MET A 1 91 ? 8.582 -9.186 -7.794 1.00 90.81 91 MET A O 1
ATOM 702 N N . VAL A 1 92 ? 8.321 -7.769 -9.518 1.00 90.12 92 VAL A N 1
ATOM 703 C CA . VAL A 1 92 ? 7.298 -6.944 -8.851 1.00 90.12 92 VAL A CA 1
ATOM 704 C C . VAL A 1 92 ? 6.048 -7.771 -8.547 1.00 90.12 92 VAL A C 1
ATOM 706 O O . VAL A 1 92 ? 5.496 -7.662 -7.453 1.00 90.12 92 VAL A O 1
ATOM 709 N N . PHE A 1 93 ? 5.631 -8.642 -9.468 1.00 92.00 93 PHE A N 1
ATOM 710 C CA . PHE A 1 93 ? 4.470 -9.508 -9.274 1.00 92.00 93 PHE A CA 1
ATOM 711 C C . PHE A 1 93 ? 4.636 -10.460 -8.079 1.00 92.00 93 PHE A C 1
ATOM 713 O O . PHE A 1 93 ? 3.732 -10.579 -7.247 1.00 92.00 93 PHE A O 1
ATOM 720 N N . ILE A 1 94 ? 5.804 -11.094 -7.945 1.00 94.44 94 ILE A N 1
ATOM 721 C CA . ILE A 1 94 ? 6.118 -11.975 -6.809 1.00 94.44 94 ILE A CA 1
ATOM 722 C C . ILE A 1 94 ? 6.130 -11.178 -5.496 1.00 94.44 94 ILE A C 1
ATOM 724 O O . ILE A 1 94 ? 5.541 -11.612 -4.504 1.00 94.44 94 ILE A O 1
ATOM 728 N N . CYS A 1 95 ? 6.738 -9.989 -5.492 1.00 90.69 95 CYS A N 1
ATOM 729 C CA . CYS A 1 95 ? 6.800 -9.122 -4.314 1.00 90.69 95 CYS A CA 1
ATOM 730 C C . CYS A 1 95 ? 5.402 -8.668 -3.846 1.00 90.69 95 CYS A C 1
ATOM 732 O O . CYS A 1 95 ? 5.066 -8.777 -2.662 1.00 90.69 95 CYS A O 1
ATOM 734 N N . CYS A 1 96 ? 4.546 -8.241 -4.782 1.00 90.44 96 CYS A N 1
ATOM 735 C CA . CYS A 1 96 ? 3.148 -7.908 -4.500 1.00 90.44 96 CYS A CA 1
ATOM 736 C C . CYS A 1 96 ? 2.372 -9.110 -3.954 1.00 90.44 96 CYS A C 1
ATOM 738 O O . CYS A 1 96 ? 1.631 -8.967 -2.984 1.00 90.44 96 CYS A O 1
ATOM 740 N N . SER A 1 97 ? 2.568 -10.297 -4.533 1.00 93.94 97 SER A N 1
ATOM 741 C CA . SER A 1 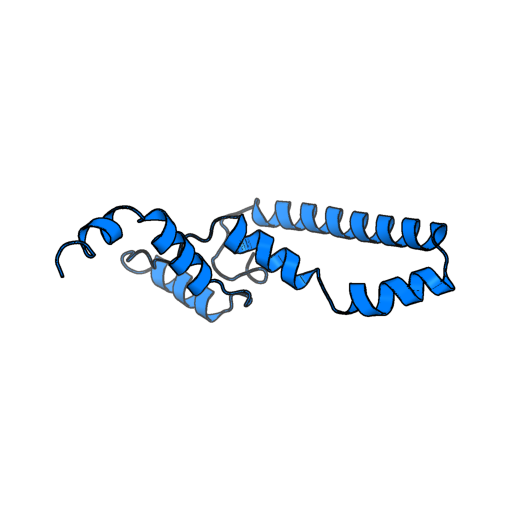97 ? 1.894 -11.522 -4.082 1.00 93.94 97 SER A CA 1
ATOM 742 C C . SER A 1 97 ? 2.278 -11.883 -2.641 1.00 93.94 97 SER A C 1
ATOM 744 O O . SER A 1 97 ? 1.409 -12.162 -1.818 1.00 93.94 97 SER A O 1
ATOM 746 N N . CYS A 1 98 ? 3.568 -11.803 -2.301 1.00 94.56 98 CYS A N 1
ATOM 747 C CA . CYS A 1 98 ? 4.067 -12.023 -0.940 1.00 94.56 98 CYS A CA 1
ATOM 748 C C . CYS A 1 98 ? 3.481 -11.014 0.067 1.00 94.56 98 CYS A C 1
ATOM 750 O O . CYS A 1 98 ? 3.006 -11.390 1.143 1.00 94.56 98 CYS A O 1
ATOM 752 N N . THR A 1 99 ? 3.450 -9.732 -0.307 1.00 91.69 99 THR A N 1
ATOM 753 C CA . THR A 1 99 ? 2.885 -8.662 0.532 1.00 91.69 99 THR A CA 1
ATOM 754 C C . THR A 1 99 ? 1.389 -8.874 0.765 1.00 91.69 99 THR A C 1
ATOM 756 O O . THR A 1 99 ? 0.910 -8.732 1.887 1.00 91.69 99 THR A O 1
ATOM 759 N N . MET A 1 100 ? 0.651 -9.284 -0.270 1.00 91.81 100 MET A N 1
ATOM 760 C CA . MET A 1 100 ? -0.779 -9.578 -0.179 1.00 91.81 100 MET A CA 1
ATOM 761 C C . MET A 1 100 ? -1.063 -10.761 0.752 1.00 91.81 100 MET A C 1
ATOM 763 O O . MET A 1 100 ? -1.931 -10.660 1.614 1.00 91.81 100 MET A O 1
ATOM 767 N N . LEU A 1 101 ? -0.301 -11.853 0.637 1.00 92.69 101 LEU A N 1
ATOM 768 C CA . LEU A 1 101 ? -0.411 -12.999 1.546 1.00 92.69 101 LEU A CA 1
ATOM 769 C C . LEU A 1 101 ? -0.134 -12.596 3.000 1.00 92.69 101 LEU A C 1
ATOM 771 O O . LEU A 1 101 ? -0.877 -12.979 3.901 1.00 92.69 101 LEU A O 1
ATOM 775 N N . THR A 1 102 ? 0.887 -11.769 3.226 1.00 90.94 102 THR A N 1
ATOM 776 C CA . THR A 1 102 ? 1.219 -11.250 4.562 1.00 90.94 102 THR A CA 1
ATOM 777 C C . THR A 1 102 ? 0.091 -10.381 5.124 1.00 90.94 102 THR A C 1
ATOM 779 O O . THR A 1 102 ? -0.282 -10.526 6.288 1.00 90.94 102 THR A O 1
ATOM 782 N N . ALA A 1 103 ? -0.503 -9.518 4.295 1.00 88.81 103 ALA A N 1
ATOM 783 C CA . ALA A 1 103 ? -1.632 -8.678 4.685 1.00 88.81 103 ALA A CA 1
ATOM 784 C C . ALA A 1 103 ? -2.873 -9.504 5.057 1.00 88.81 103 ALA A C 1
ATOM 786 O O . ALA A 1 103 ? -3.561 -9.172 6.023 1.00 88.81 103 ALA A O 1
ATOM 787 N N . ILE A 1 104 ? -3.141 -10.602 4.342 1.00 90.62 104 ILE A N 1
ATOM 788 C CA . ILE A 1 104 ? -4.230 -11.531 4.676 1.00 90.62 104 ILE A CA 1
ATOM 789 C C . ILE A 1 104 ? -3.974 -12.189 6.040 1.00 90.62 104 ILE A C 1
ATOM 791 O O . ILE A 1 104 ? -4.874 -12.210 6.878 1.00 90.62 104 ILE A O 1
ATOM 795 N N . SER A 1 105 ? -2.748 -12.655 6.302 1.00 89.50 105 SER A N 1
ATOM 796 C CA . SER A 1 105 ? -2.375 -13.236 7.601 1.00 89.50 105 SER A CA 1
ATOM 797 C C . SER A 1 105 ? -2.536 -12.240 8.752 1.00 89.50 105 SER A C 1
ATOM 799 O O . SER A 1 105 ? -3.149 -12.570 9.763 1.00 89.50 105 SER A O 1
ATOM 801 N N . MET A 1 106 ? -2.063 -10.999 8.585 1.00 86.44 106 MET A N 1
ATOM 802 C CA . MET A 1 106 ? -2.256 -9.939 9.585 1.00 86.44 106 MET A CA 1
ATOM 803 C C . MET A 1 106 ? -3.735 -9.588 9.785 1.00 86.44 106 MET A C 1
ATOM 805 O O . MET A 1 106 ? -4.164 -9.365 10.913 1.00 86.44 106 MET A O 1
ATOM 809 N N . SER A 1 107 ? -4.541 -9.599 8.720 1.00 84.94 107 SER A N 1
ATOM 810 C CA . SER A 1 107 ? -5.990 -9.368 8.820 1.00 84.94 107 SER A CA 1
ATOM 811 C C . SER A 1 107 ? -6.689 -10.461 9.639 1.00 84.94 107 SER A C 1
ATOM 813 O O . SER A 1 107 ? -7.625 -10.172 10.381 1.00 84.94 107 SER A O 1
ATOM 815 N N . ALA A 1 108 ? -6.219 -11.710 9.544 1.00 84.50 108 ALA A N 1
ATOM 816 C CA . ALA A 1 108 ? -6.732 -12.816 10.347 1.00 84.50 108 ALA A CA 1
ATOM 817 C C . ALA A 1 108 ? -6.369 -12.681 11.837 1.00 84.50 108 ALA A C 1
ATOM 819 O O . ALA A 1 108 ? -7.192 -13.019 12.687 1.00 84.50 108 ALA A O 1
ATOM 820 N N . ILE A 1 109 ? -5.182 -12.162 12.165 1.00 84.31 109 ILE A N 1
ATOM 821 C CA . ILE A 1 109 ? -4.781 -11.867 13.553 1.00 84.31 109 ILE A CA 1
ATOM 822 C C . ILE A 1 109 ? -5.653 -10.739 14.111 1.00 84.31 109 ILE A C 1
ATOM 824 O O . ILE A 1 109 ? -6.299 -10.909 15.140 1.00 84.31 109 ILE A O 1
ATOM 828 N N . ALA A 1 110 ? -5.796 -9.645 13.358 1.00 78.62 110 ALA A N 1
ATOM 829 C CA . ALA A 1 110 ? -6.610 -8.497 13.754 1.00 78.62 110 ALA A CA 1
ATOM 830 C C . ALA A 1 110 ? -8.104 -8.825 13.957 1.00 78.62 110 ALA A C 1
ATOM 832 O O . ALA A 1 110 ? -8.805 -8.061 14.618 1.00 78.62 110 ALA A O 1
ATOM 833 N N . THR A 1 111 ? -8.607 -9.937 13.398 1.00 79.56 111 THR A N 1
ATOM 834 C CA . THR A 1 111 ? -10.003 -10.375 13.581 1.00 79.56 111 THR A CA 1
ATOM 835 C C . THR A 1 111 ? -10.194 -11.474 14.633 1.00 79.56 111 THR A C 1
ATOM 837 O O . THR A 1 111 ? -11.341 -11.757 14.984 1.00 79.56 111 THR A O 1
ATOM 840 N N . ASN A 1 112 ? -9.125 -12.114 15.124 1.00 72.81 112 ASN A N 1
ATOM 841 C CA . ASN A 1 112 ? -9.196 -13.201 16.108 1.00 72.81 112 ASN A CA 1
ATOM 842 C C . ASN A 1 112 ? -8.929 -12.683 17.533 1.00 72.81 112 ASN A C 1
ATOM 844 O O . ASN A 1 112 ? -7.901 -12.984 18.129 1.00 72.81 112 ASN A O 1
ATOM 848 N N . GLY A 1 113 ? -9.873 -11.924 18.099 1.00 65.81 113 GLY A N 1
ATOM 849 C CA . GLY A 1 113 ? -9.823 -11.492 19.502 1.00 65.81 113 GLY A CA 1
ATOM 850 C C . GLY A 1 113 ? -10.390 -10.095 19.748 1.00 65.81 113 GLY A C 1
ATOM 851 O O . GLY A 1 113 ? -10.886 -9.437 18.835 1.00 65.81 113 GLY A O 1
ATOM 852 N N . VAL A 1 114 ? -10.323 -9.643 21.003 1.00 63.22 114 VAL A N 1
ATOM 853 C CA . VAL A 1 114 ? -10.475 -8.221 21.341 1.00 63.22 114 VAL A CA 1
ATOM 854 C C . VAL A 1 114 ? -9.124 -7.555 21.115 1.00 63.22 114 VAL A C 1
ATOM 856 O O . VAL A 1 114 ? -8.135 -7.974 21.699 1.00 63.22 114 VAL A O 1
ATOM 859 N N . VAL A 1 115 ? -9.070 -6.571 20.222 1.00 61.31 115 VAL A N 1
ATOM 860 C CA . VAL A 1 115 ? -7.830 -5.877 19.862 1.00 61.31 115 VAL A CA 1
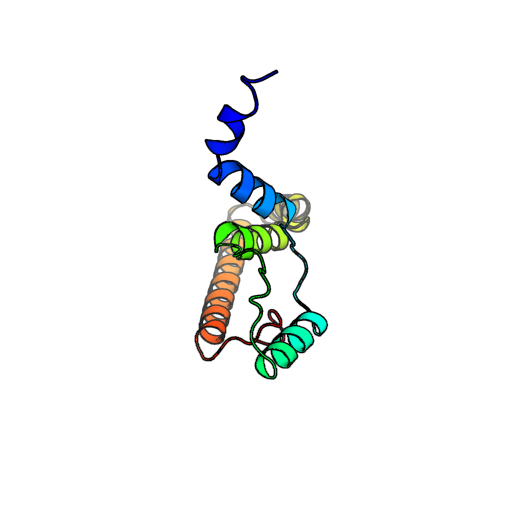ATOM 861 C C . VAL A 1 115 ? -7.472 -4.899 20.990 1.00 61.31 115 VAL A C 1
ATOM 863 O O . VAL A 1 115 ? -8.191 -3.905 21.145 1.00 61.31 115 VAL A O 1
ATOM 866 N N . PRO A 1 116 ? -6.417 -5.141 21.794 1.00 60.03 116 PRO A N 1
ATOM 867 C CA . PRO A 1 116 ? -6.001 -4.189 22.814 1.00 60.03 116 PRO A CA 1
ATOM 868 C C . PRO A 1 116 ? -5.400 -2.945 22.147 1.00 60.03 116 PRO A C 1
ATOM 870 O O . PRO A 1 116 ? -4.805 -3.002 21.066 1.00 60.03 116 PRO A O 1
ATOM 873 N N . ALA A 1 117 ? -5.569 -1.785 22.774 1.00 59.56 117 ALA A N 1
ATOM 874 C CA . ALA A 1 117 ? -5.050 -0.534 22.236 1.00 59.56 117 ALA A CA 1
ATOM 875 C C . ALA A 1 117 ? -3.534 -0.444 22.485 1.00 59.56 117 ALA A C 1
ATOM 877 O O . ALA A 1 117 ? -3.110 0.057 23.513 1.00 59.56 117 ALA A O 1
ATOM 878 N N . GLY A 1 118 ? -2.705 -0.949 21.566 1.00 61.44 118 GLY A N 1
ATOM 879 C CA . GLY A 1 118 ? -1.237 -0.862 21.684 1.00 61.44 118 GLY A CA 1
ATOM 880 C C . GLY A 1 118 ? -0.464 -0.925 20.364 1.00 61.44 118 GLY A C 1
ATOM 881 O O . GLY A 1 118 ? 0.751 -1.092 20.366 1.00 61.44 118 GLY A O 1
ATOM 882 N N . GLY A 1 119 ? -1.138 -0.804 19.219 1.00 70.06 119 GLY A N 1
ATOM 883 C CA . GLY A 1 119 ? -0.499 -0.944 17.906 1.00 70.06 119 GLY A CA 1
ATOM 884 C C . GLY A 1 119 ? -0.164 -2.398 17.546 1.00 70.06 119 GLY A C 1
ATOM 885 O O . GLY A 1 119 ? -0.632 -3.337 18.183 1.00 70.06 119 GLY A O 1
ATOM 886 N N . SER A 1 120 ? 0.646 -2.600 16.501 1.00 67.44 120 SER A N 1
ATOM 887 C CA . SER A 1 120 ? 0.913 -3.935 15.932 1.00 67.44 120 SER A CA 1
ATOM 888 C C . SER A 1 120 ? 1.711 -4.879 16.834 1.00 67.44 120 SER A C 1
ATOM 890 O O . SER A 1 120 ? 1.750 -6.070 16.555 1.00 67.44 120 SER A O 1
ATOM 892 N N . TYR A 1 121 ? 2.367 -4.370 17.880 1.00 70.19 121 TYR A N 1
ATOM 893 C CA . TYR A 1 121 ? 3.131 -5.198 18.819 1.00 70.19 121 TYR A CA 1
ATOM 894 C C . TYR A 1 121 ? 2.243 -5.852 19.890 1.00 70.19 121 TYR A C 1
ATOM 896 O O . TYR A 1 121 ? 2.627 -6.866 20.464 1.00 70.19 121 TYR A O 1
ATOM 904 N N . TYR A 1 122 ? 1.072 -5.266 20.159 1.00 60.84 122 TYR A N 1
ATOM 905 C CA . TYR A 1 122 ? 0.117 -5.755 21.158 1.00 60.84 122 TYR A CA 1
ATOM 906 C C . TYR A 1 122 ? -1.118 -6.430 20.526 1.00 60.84 122 TYR A C 1
ATOM 908 O O . TYR A 1 122 ? -1.948 -6.959 21.259 1.00 60.84 122 TYR A O 1
ATOM 916 N N . MET A 1 123 ? -1.231 -6.413 19.190 1.00 64.38 123 MET A N 1
ATOM 917 C CA . MET A 1 123 ? -2.193 -7.194 18.390 1.00 64.38 123 MET A CA 1
ATOM 918 C C . MET A 1 123 ? -1.770 -8.657 18.270 1.00 64.38 123 MET A C 1
ATOM 920 O O . MET A 1 123 ? -2.675 -9.516 18.333 1.00 64.38 123 MET A O 1
#

Foldseek 3Di:
DPVPVVVVVVCPVVVLVVVLVVPQDLDFFAPVQLVVQVVCVVDDDPPPPPPCNPCVRPPVVSVVVVVPDPCVVPPLVVCCVPVPDPVSVVVVVVVVVVVVVVVVVLVVVVPPDDQRPGGPVRD

InterPro domains:
  IPR004841 Amino acid permease/SLC12A domain [PF00324] (59-122)
  IPR004842 SLC12A transporter family [PTHR11827] (11-123)

Secondary structure (DSSP, 8-state):
--SSSTTTTS-HHHHHHHHHHHT---SPP-HHHHHHHHHHHSS-----------HIIIIIHHHHHHHS-HHHHHTHHHHHHHHHHHHHHHHHHHHHHHHHHHHHHHHHHHHSS---SSGGGT-

Sequence (123 aa):
MALFEEEMDTSPMVSSLLSGLANYTNLPQGSREHEEAENNEGGKKKPVQAPRMGTFMGVYLPCLQNIFGVILFLRLTWVVGIAGIMESFCMVFICCSCTMLTAISMSAIATNGVVPAGGSYYM

Organism: Pan troglodytes (NCBI:txid9598)